Protein AF-A0A800F7E7-F1 (afdb_monomer_lite)

Foldseek 3Di:
DVLLQVLCVVVVNHGDDDDDCVVVDDDPCNVCVVPDPDDDDDLAADWDPPPDPPTDGDVVRRVSSVSSVVVSVVVVVPDPDPD

Radius of gyration: 14.38 Å; chains: 1; bounding box: 34×29×34 Å

Structure (mmCIF, N/CA/C/O backbone):
data_AF-A0A800F7E7-F1
#
_entry.id   AF-A0A800F7E7-F1
#
loop_
_atom_site.group_PDB
_atom_site.id
_atom_site.type_symbol
_atom_site.label_atom_id
_atom_site.label_alt_id
_atom_site.label_comp_id
_atom_site.label_asym_id
_atom_site.label_entity_id
_atom_site.label_seq_id
_atom_site.pdbx_PDB_ins_code
_atom_site.Cartn_x
_atom_site.Cartn_y
_atom_site.Cartn_z
_atom_site.occupancy
_atom_site.B_iso_or_equiv
_atom_site.auth_seq_id
_atom_site.auth_comp_id
_atom_site.auth_asym_id
_atom_site.auth_atom_id
_atom_site.pdbx_PDB_model_num
ATOM 1 N N . MET A 1 1 ? -11.750 -3.934 3.573 1.00 63.41 1 MET A N 1
ATOM 2 C CA . MET A 1 1 ? -11.840 -3.028 2.398 1.00 63.41 1 MET A CA 1
ATOM 3 C C . MET A 1 1 ? -12.517 -1.681 2.688 1.00 63.41 1 MET A C 1
ATOM 5 O O . MET A 1 1 ? -11.923 -0.656 2.378 1.00 63.41 1 MET A O 1
ATOM 9 N N . ARG A 1 2 ? -13.713 -1.638 3.310 1.00 81.62 2 ARG A N 1
ATOM 10 C CA . ARG A 1 2 ? -14.484 -0.391 3.549 1.00 81.62 2 ARG A CA 1
ATOM 11 C C . ARG A 1 2 ? -13.667 0.767 4.148 1.00 81.62 2 ARG A C 1
ATOM 13 O O . ARG A 1 2 ? -13.821 1.902 3.715 1.00 81.62 2 ARG A O 1
ATOM 20 N N . PHE A 1 3 ? -12.788 0.485 5.110 1.00 86.50 3 PHE A N 1
ATOM 21 C CA . PHE A 1 3 ? -11.989 1.514 5.783 1.00 86.50 3 PHE A CA 1
ATOM 22 C C . PHE A 1 3 ? -11.015 2.238 4.845 1.00 86.50 3 PHE A C 1
ATOM 24 O O . PHE A 1 3 ? -11.003 3.465 4.819 1.00 86.50 3 PHE A O 1
ATOM 31 N N . VAL A 1 4 ? -10.246 1.491 4.048 1.00 89.31 4 VAL A N 1
ATOM 32 C CA . VAL A 1 4 ? -9.267 2.054 3.102 1.00 89.31 4 VAL A CA 1
ATOM 33 C C . VAL A 1 4 ? -9.969 2.812 1.978 1.00 89.31 4 VAL A C 1
ATOM 35 O O . VAL A 1 4 ? -9.537 3.903 1.617 1.00 89.31 4 VAL A O 1
ATOM 38 N N . VAL A 1 5 ? -11.088 2.278 1.472 1.00 92.88 5 VAL A N 1
ATOM 39 C CA . VAL A 1 5 ? -11.895 2.945 0.438 1.00 92.88 5 VAL A CA 1
ATOM 40 C C . VAL A 1 5 ? -12.398 4.299 0.927 1.00 92.88 5 VAL A C 1
ATOM 42 O O . VAL A 1 5 ? -12.200 5.292 0.233 1.00 92.88 5 VAL A O 1
ATOM 45 N N . GLN A 1 6 ? -12.964 4.361 2.136 1.00 94.19 6 GLN A N 1
ATOM 46 C CA . GLN A 1 6 ? -13.451 5.622 2.697 1.00 94.19 6 GLN A CA 1
ATOM 47 C C . GLN 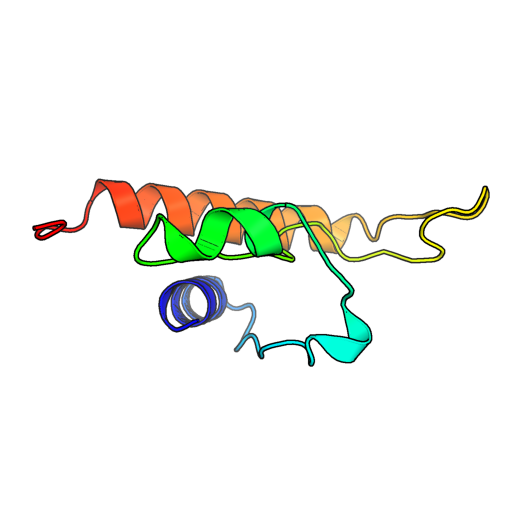A 1 6 ? -12.314 6.631 2.888 1.00 94.19 6 GLN A C 1
ATOM 49 O O . GLN A 1 6 ? -12.449 7.789 2.515 1.00 94.19 6 GLN A O 1
ATOM 54 N N . VAL A 1 7 ? -11.173 6.199 3.436 1.00 95.31 7 VAL A N 1
ATOM 55 C CA . VAL A 1 7 ? -10.005 7.078 3.604 1.00 95.31 7 VAL A CA 1
ATOM 56 C C . VAL A 1 7 ? -9.523 7.620 2.258 1.00 95.31 7 VAL A C 1
ATOM 58 O O . VAL A 1 7 ? -9.238 8.808 2.142 1.00 95.31 7 VAL A O 1
ATOM 61 N N . SER A 1 8 ? -9.453 6.770 1.235 1.00 95.81 8 SER A N 1
ATOM 62 C CA . SER A 1 8 ? -9.050 7.178 -0.110 1.00 95.81 8 SER A CA 1
ATOM 63 C C . SER A 1 8 ? -10.009 8.202 -0.720 1.00 95.81 8 SER A C 1
ATOM 65 O O . SER A 1 8 ? -9.560 9.194 -1.292 1.00 95.81 8 SER A O 1
ATOM 67 N N . GLN A 1 9 ? -11.318 7.990 -0.571 1.00 96.94 9 GLN A N 1
ATOM 68 C CA . GLN A 1 9 ? -12.343 8.913 -1.057 1.00 96.94 9 GLN A CA 1
ATOM 69 C C . GLN A 1 9 ? -12.282 10.261 -0.334 1.00 96.94 9 GLN A C 1
ATOM 71 O O . GLN A 1 9 ? -12.276 11.296 -0.994 1.00 96.94 9 GLN A O 1
ATOM 76 N N . ASP A 1 10 ? -12.149 10.256 0.992 1.00 97.31 10 ASP A N 1
ATO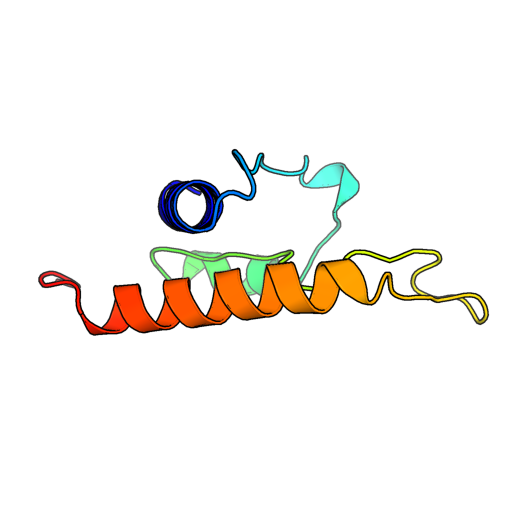M 77 C CA . ASP A 1 10 ? -12.084 11.482 1.796 1.00 97.31 10 ASP A CA 1
ATOM 78 C C . ASP A 1 10 ? -10.823 12.312 1.506 1.00 97.31 10 ASP A C 1
ATOM 80 O O . ASP A 1 10 ? -10.835 13.533 1.640 1.00 97.31 10 ASP A O 1
ATOM 84 N N . LEU A 1 11 ? -9.734 11.659 1.088 1.00 97.00 11 LEU A N 1
ATOM 85 C CA . LEU A 1 11 ? -8.502 12.313 0.638 1.00 97.00 11 LEU A CA 1
ATOM 86 C C . LEU A 1 11 ? -8.558 12.785 -0.827 1.00 97.00 11 LEU A C 1
ATOM 88 O O . LEU A 1 11 ? -7.596 13.383 -1.307 1.00 97.00 11 LEU A O 1
ATOM 92 N N . GLY A 1 12 ? -9.653 12.519 -1.546 1.00 97.62 12 GLY A N 1
ATOM 93 C CA . GLY A 1 12 ? -9.828 12.907 -2.947 1.00 97.62 12 GLY A CA 1
ATOM 94 C C . GLY A 1 12 ? -9.126 11.994 -3.959 1.00 97.62 12 GLY A C 1
ATOM 95 O O . GLY A 1 12 ? -8.959 12.382 -5.110 1.00 97.62 12 GLY A O 1
ATOM 96 N N . TYR A 1 13 ? -8.722 10.782 -3.565 1.00 95.12 13 TYR A N 1
ATOM 97 C CA . TYR A 1 13 ? -7.992 9.836 -4.425 1.00 95.12 13 TYR A CA 1
ATOM 98 C C . TYR A 1 13 ? -8.885 8.804 -5.125 1.00 95.12 13 TYR A C 1
ATOM 100 O O . TYR A 1 13 ? -8.381 7.892 -5.778 1.00 95.12 13 TYR A O 1
ATOM 108 N N . GLY A 1 14 ? -10.206 8.917 -4.978 1.00 94.50 14 GLY A N 1
ATOM 109 C CA . GLY A 1 14 ? -11.167 7.981 -5.559 1.00 94.50 14 GLY A CA 1
ATOM 110 C C . GLY A 1 14 ? -11.259 6.649 -4.809 1.00 94.50 14 GLY A C 1
ATOM 111 O O . GLY A 1 14 ? -10.707 6.477 -3.718 1.00 94.50 14 GLY A O 1
ATOM 112 N N . ALA A 1 15 ? -12.018 5.709 -5.371 1.00 91.44 15 ALA A N 1
ATOM 113 C CA . ALA A 1 15 ? -12.207 4.386 -4.784 1.00 91.44 15 ALA A CA 1
ATOM 114 C C . ALA A 1 15 ? -10.982 3.484 -5.012 1.00 91.44 15 ALA A C 1
ATOM 116 O O . ALA A 1 15 ? -10.301 3.590 -6.028 1.00 91.44 15 ALA A O 1
ATOM 117 N N . VAL A 1 16 ? -10.743 2.569 -4.071 1.00 89.81 16 VAL A N 1
ATOM 118 C CA . VAL A 1 16 ? -9.726 1.513 -4.184 1.00 89.81 16 VAL A CA 1
ATOM 119 C C . VAL A 1 16 ? -10.443 0.178 -4.347 1.00 89.81 16 VAL A C 1
ATOM 121 O O . VAL A 1 16 ? -11.454 -0.068 -3.688 1.00 89.81 16 VAL A O 1
ATOM 124 N N . THR A 1 17 ? -9.933 -0.687 -5.214 1.00 88.81 17 THR A N 1
ATOM 125 C CA . THR A 1 17 ? -10.470 -2.033 -5.441 1.00 88.81 17 THR A CA 1
ATOM 126 C C . THR A 1 17 ? -9.498 -3.089 -4.935 1.00 88.81 17 THR A C 1
ATOM 128 O O . THR A 1 17 ? -8.293 -2.858 -4.884 1.00 88.81 17 THR A O 1
ATOM 131 N N . ALA A 1 18 ? -10.022 -4.260 -4.572 1.00 85.94 18 ALA A N 1
ATOM 132 C CA . ALA A 1 18 ? -9.176 -5.409 -4.276 1.00 85.94 18 ALA A CA 1
ATOM 133 C C . ALA A 1 18 ? -8.392 -5.823 -5.527 1.00 85.94 18 ALA A C 1
ATOM 135 O O . ALA A 1 18 ? -8.952 -5.841 -6.625 1.00 85.94 18 ALA A O 1
ATOM 136 N N . VAL A 1 19 ? -7.130 -6.195 -5.343 1.00 85.44 19 VAL A N 1
ATOM 137 C CA . VAL A 1 19 ? -6.369 -6.934 -6.354 1.00 85.44 19 VAL A CA 1
ATOM 138 C C . VAL A 1 19 ? -6.758 -8.412 -6.244 1.00 85.44 19 VAL A C 1
ATOM 140 O O . VAL A 1 19 ? -6.970 -8.909 -5.138 1.00 85.44 19 VAL A O 1
ATOM 143 N N . ASP A 1 20 ? -6.891 -9.111 -7.377 1.00 86.94 20 ASP A N 1
ATOM 144 C CA . ASP A 1 20 ? -7.047 -10.573 -7.374 1.00 86.94 20 ASP A CA 1
ATOM 145 C C . ASP 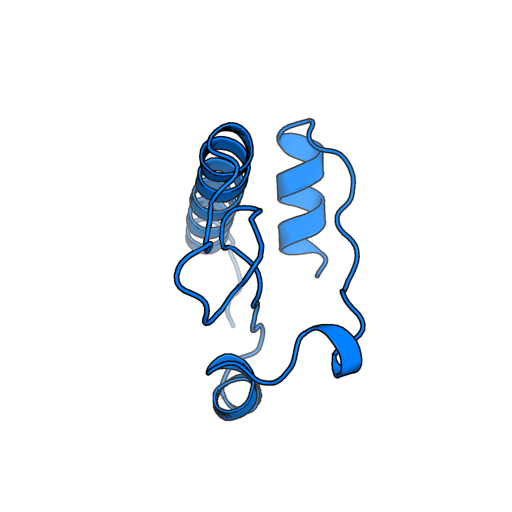A 1 20 ? -5.818 -11.188 -6.677 1.00 86.94 20 ASP A C 1
ATOM 147 O O . ASP A 1 20 ? -4.698 -10.937 -7.132 1.00 86.94 20 ASP A O 1
ATOM 151 N N . PRO A 1 21 ? -5.983 -11.989 -5.607 1.00 82.38 21 PRO A N 1
ATOM 152 C CA . PRO A 1 21 ? -4.859 -12.574 -4.874 1.00 82.38 21 PRO A CA 1
ATOM 153 C C . PRO A 1 21 ? -3.880 -13.349 -5.764 1.00 82.38 21 PRO A C 1
ATOM 155 O O . PRO A 1 21 ? -2.684 -13.380 -5.487 1.00 82.38 21 PRO A O 1
ATOM 158 N N . ARG A 1 22 ? -4.356 -13.927 -6.877 1.00 86.06 22 ARG A N 1
ATOM 159 C CA . ARG A 1 22 ? -3.503 -14.640 -7.843 1.00 86.06 22 ARG A CA 1
ATOM 160 C C . ARG A 1 22 ? -2.500 -13.730 -8.553 1.00 86.06 22 ARG A C 1
ATOM 162 O O . ARG A 1 22 ? -1.490 -14.227 -9.037 1.00 86.06 22 ARG A O 1
ATOM 169 N N . ASN A 1 23 ? -2.780 -12.430 -8.614 1.00 85.19 23 ASN A N 1
ATOM 170 C CA . ASN A 1 23 ? -1.906 -11.424 -9.214 1.00 85.19 23 ASN A CA 1
ATOM 171 C C . ASN A 1 23 ? -0.989 -10.749 -8.182 1.00 85.19 23 ASN A C 1
ATOM 173 O O . ASN A 1 23 ? 0.008 -10.158 -8.576 1.00 85.19 23 ASN A O 1
ATOM 177 N N . ALA A 1 24 ? -1.338 -10.800 -6.891 1.00 82.38 24 ALA A N 1
ATOM 178 C CA . ALA A 1 24 ? -0.587 -10.146 -5.816 1.00 82.38 24 ALA A CA 1
ATOM 179 C C . ALA A 1 24 ? 0.468 -11.063 -5.172 1.00 82.38 24 ALA A C 1
ATOM 181 O O . ALA A 1 24 ? 1.459 -10.580 -4.635 1.00 82.38 24 ALA A O 1
ATOM 182 N N . GLY A 1 25 ? 0.268 -12.384 -5.233 1.00 85.88 25 GLY A N 1
ATOM 183 C CA . GLY A 1 25 ? 1.105 -13.332 -4.501 1.00 85.88 25 GLY A CA 1
ATOM 184 C C . GLY A 1 25 ? 0.791 -13.343 -3.001 1.00 85.88 25 GLY A C 1
ATOM 185 O O . GLY A 1 25 ? -0.233 -12.824 -2.558 1.00 85.88 25 GLY A O 1
ATOM 186 N N . ALA A 1 26 ? 1.650 -13.998 -2.219 1.00 89.25 26 ALA A N 1
ATOM 187 C CA . ALA A 1 26 ? 1.507 -14.073 -0.767 1.00 89.25 26 ALA A CA 1
ATOM 188 C C . ALA A 1 26 ? 2.380 -13.017 -0.076 1.00 89.25 26 ALA A C 1
ATOM 190 O O . ALA A 1 26 ? 3.548 -12.859 -0.420 1.00 89.25 26 ALA A O 1
ATOM 191 N N . ALA A 1 27 ? 1.831 -12.374 0.952 1.00 89.94 27 ALA A N 1
ATOM 192 C CA . ALA A 1 27 ? 2.557 -11.531 1.905 1.00 89.94 27 ALA A CA 1
ATOM 193 C C . ALA A 1 27 ? 2.380 -12.051 3.342 1.00 89.94 27 ALA A C 1
ATOM 195 O O . ALA A 1 27 ? 1.578 -12.960 3.572 1.00 89.94 27 ALA A O 1
ATOM 196 N N . ASP A 1 28 ? 3.056 -11.450 4.325 1.00 93.25 28 ASP A N 1
ATOM 197 C CA . ASP A 1 28 ? 2.947 -11.809 5.754 1.00 93.25 28 ASP A CA 1
ATOM 198 C C . ASP A 1 28 ? 1.494 -11.844 6.260 1.00 93.25 28 ASP A C 1
ATOM 200 O O . ASP A 1 28 ? 1.119 -12.671 7.100 1.00 93.25 28 ASP A O 1
ATOM 204 N N . VAL A 1 29 ? 0.637 -10.986 5.692 1.00 91.31 29 VAL A N 1
ATOM 205 C CA . VAL A 1 29 ? -0.804 -10.960 5.970 1.00 91.31 29 VAL A CA 1
ATOM 206 C C . VAL A 1 29 ? -1.468 -12.321 5.729 1.00 91.31 29 VAL A C 1
ATOM 208 O O . VAL A 1 29 ? -2.399 -12.692 6.435 1.00 91.31 29 VAL A O 1
ATOM 211 N N . SER A 1 30 ? -0.964 -13.101 4.771 1.00 90.94 30 SER A N 1
ATOM 212 C CA . SER A 1 30 ? -1.511 -14.406 4.373 1.00 90.94 30 SER A CA 1
ATOM 213 C C . SER A 1 30 ? -1.424 -15.433 5.500 1.00 90.94 30 SER A C 1
ATOM 215 O O . SER A 1 30 ? -2.217 -16.369 5.544 1.00 90.94 30 SER A O 1
ATOM 217 N N . PHE A 1 31 ? -0.478 -15.247 6.422 1.00 92.81 31 PHE A N 1
ATOM 218 C CA . PHE A 1 31 ? -0.255 -16.128 7.566 1.00 92.81 31 PHE A CA 1
ATOM 219 C C . PHE A 1 31 ? -0.838 -15.569 8.864 1.00 92.81 31 PHE A C 1
ATOM 221 O O . PHE A 1 31 ? -1.018 -16.314 9.823 1.00 92.81 31 PHE A O 1
ATOM 228 N N . THR A 1 32 ? -1.140 -14.269 8.905 1.00 94.44 32 THR A N 1
ATOM 229 C CA . THR A 1 32 ? -1.582 -13.577 10.123 1.00 94.44 32 THR A CA 1
ATOM 230 C C . THR A 1 32 ? -3.055 -13.171 10.107 1.00 94.44 32 THR A C 1
ATOM 232 O O . THR A 1 32 ? -3.635 -12.966 11.171 1.00 94.44 32 THR A O 1
ATOM 235 N N . ALA A 1 33 ? -3.700 -13.121 8.935 1.00 92.19 33 ALA A N 1
ATOM 236 C CA . ALA A 1 33 ? -5.086 -12.670 8.786 1.00 92.19 33 ALA A CA 1
ATOM 237 C C . ALA A 1 33 ? -6.106 -13.489 9.594 1.00 92.19 33 ALA A C 1
ATOM 239 O O . ALA A 1 33 ? -7.158 -12.966 9.938 1.00 92.19 33 ALA A O 1
ATOM 240 N N . GLY A 1 34 ? -5.807 -14.749 9.927 1.00 94.88 34 GLY A N 1
ATOM 241 C CA . GLY A 1 34 ? -6.670 -15.581 10.774 1.00 94.88 34 GLY A CA 1
ATOM 242 C C . GLY A 1 34 ? -6.696 -15.183 12.256 1.00 94.88 34 GLY A C 1
ATOM 243 O O . GLY A 1 34 ? -7.500 -15.730 13.004 1.00 94.88 34 GLY A O 1
ATOM 244 N N . PHE A 1 35 ? -5.828 -14.262 12.687 1.00 96.19 35 PHE A N 1
ATOM 245 C CA . PHE A 1 35 ? -5.695 -13.844 14.089 1.00 96.19 35 PHE A CA 1
ATOM 246 C C . PHE A 1 35 ? -6.241 -12.441 14.375 1.00 96.19 35 PHE A C 1
ATOM 248 O O . PHE A 1 35 ? -6.168 -11.986 15.514 1.00 96.19 35 PHE A O 1
ATOM 255 N N . VAL A 1 36 ? -6.745 -11.733 13.362 1.00 91.25 36 VAL A N 1
ATOM 256 C CA . VAL A 1 36 ? -7.223 -10.350 13.481 1.00 91.25 36 VAL A CA 1
ATOM 257 C C . VAL A 1 36 ? -8.521 -10.166 12.705 1.00 91.25 36 VAL A C 1
ATOM 259 O O . VAL A 1 36 ? -8.720 -10.789 11.667 1.00 91.25 36 VAL A O 1
ATOM 262 N N . ASP A 1 37 ? -9.387 -9.259 13.158 1.00 87.94 37 ASP A N 1
ATOM 263 C CA . ASP A 1 37 ? -10.666 -8.991 12.480 1.00 87.94 37 ASP A CA 1
ATOM 264 C C . ASP A 1 37 ? -10.485 -8.360 11.095 1.00 87.94 37 ASP A C 1
ATOM 266 O O . ASP A 1 37 ? -11.323 -8.496 10.199 1.00 87.94 37 ASP A O 1
ATOM 270 N N . VAL A 1 38 ? -9.392 -7.613 10.920 1.00 86.50 38 VAL A N 1
ATOM 271 C CA . VAL A 1 38 ? -9.086 -6.897 9.685 1.00 86.50 38 VAL A CA 1
ATOM 272 C C . VAL A 1 38 ? -7.595 -6.977 9.403 1.00 86.50 38 VAL A C 1
ATOM 274 O O . VAL A 1 38 ? -6.774 -6.541 10.205 1.00 86.50 38 VAL A O 1
ATOM 277 N N . ALA A 1 39 ? -7.261 -7.449 8.206 1.00 89.62 39 ALA A N 1
ATOM 278 C CA . ALA A 1 39 ? -5.906 -7.489 7.685 1.00 89.62 39 ALA A CA 1
ATOM 279 C C . ALA A 1 39 ? -5.871 -6.799 6.310 1.00 89.62 39 ALA A C 1
ATOM 281 O O . ALA A 1 39 ? -6.813 -6.918 5.520 1.00 89.62 39 ALA A O 1
ATOM 282 N N . ILE A 1 40 ? -4.831 -6.007 6.048 1.00 88.94 40 ILE A N 1
ATOM 283 C CA . ILE A 1 40 ? -4.671 -5.237 4.809 1.00 88.94 40 ILE A CA 1
ATOM 284 C C . ILE A 1 40 ? -3.232 -5.410 4.333 1.00 88.94 40 ILE A C 1
ATOM 286 O O . ILE A 1 40 ? -2.304 -5.263 5.122 1.00 88.94 40 ILE A O 1
ATOM 290 N N . ASP A 1 41 ? -3.080 -5.661 3.040 1.00 89.12 41 ASP A N 1
ATOM 291 C CA . ASP 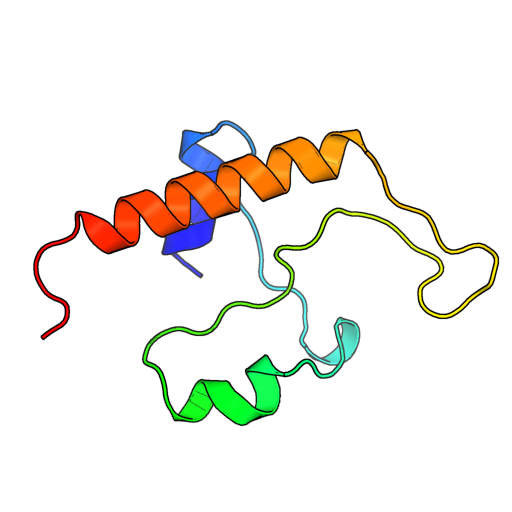A 1 41 ? -1.808 -5.677 2.321 1.00 89.12 41 ASP A CA 1
ATOM 292 C C . ASP A 1 41 ? -1.880 -4.712 1.123 1.00 89.12 41 ASP A C 1
ATOM 294 O O . ASP A 1 41 ? -2.964 -4.227 0.775 1.00 89.12 41 ASP A O 1
ATOM 298 N N . GLY A 1 42 ? -0.734 -4.374 0.533 1.00 86.69 42 GLY A N 1
ATOM 299 C CA . GLY A 1 42 ? -0.644 -3.464 -0.609 1.00 86.69 42 GLY A CA 1
ATOM 300 C C . GLY A 1 42 ? -0.749 -1.981 -0.237 1.00 86.69 42 GLY A C 1
ATOM 301 O O . GLY A 1 42 ? -1.250 -1.172 -1.019 1.00 86.69 42 GLY A O 1
ATOM 302 N N . LEU A 1 43 ? -0.295 -1.597 0.962 1.00 88.62 43 LEU A N 1
ATOM 303 C CA . LEU A 1 43 ? -0.196 -0.187 1.379 1.00 88.62 43 LEU A CA 1
ATOM 304 C C . LEU A 1 43 ? 1.112 0.495 0.935 1.00 88.62 43 L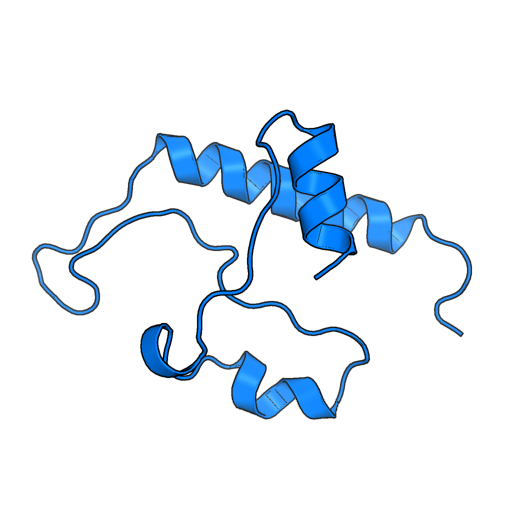EU A C 1
ATOM 306 O O . LEU A 1 43 ? 1.312 1.670 1.238 1.00 88.62 43 LEU A O 1
ATOM 310 N N . GLY A 1 44 ? 1.997 -0.218 0.233 1.00 90.00 44 GLY A N 1
ATOM 311 C CA . GLY A 1 44 ? 3.225 0.339 -0.339 1.00 90.00 44 GLY A CA 1
ATOM 312 C C . GLY A 1 44 ? 2.962 1.310 -1.500 1.00 90.00 44 GLY A C 1
ATOM 313 O O . GLY A 1 44 ? 1.838 1.359 -2.017 1.00 90.00 44 GLY A O 1
ATOM 314 N N . PRO A 1 45 ? 3.968 2.112 -1.899 1.00 94.06 45 PRO A N 1
ATOM 315 C CA . PRO A 1 45 ? 3.885 2.932 -3.104 1.00 94.06 45 PRO A CA 1
ATOM 316 C C . PRO A 1 45 ? 3.713 2.059 -4.355 1.00 94.06 45 PRO A C 1
ATOM 318 O O . PRO A 1 45 ? 4.027 0.874 -4.354 1.00 94.06 45 PRO A O 1
ATOM 321 N N . GLY A 1 46 ? 3.224 2.666 -5.431 1.00 93.62 46 GLY A N 1
ATOM 322 C CA . GLY A 1 46 ? 3.312 2.084 -6.762 1.00 93.62 46 GLY A CA 1
ATOM 323 C C . GLY A 1 46 ? 4.763 2.042 -7.240 1.00 93.62 46 GLY A C 1
ATOM 324 O O . GLY A 1 46 ? 5.586 2.881 -6.866 1.00 93.62 46 GLY A O 1
ATOM 325 N N . GLY A 1 47 ? 5.058 1.065 -8.080 1.00 95.00 47 GLY A N 1
ATOM 326 C CA . GLY A 1 47 ? 6.388 0.796 -8.602 1.00 95.00 47 GLY A CA 1
ATOM 327 C C . GLY A 1 47 ? 6.338 -0.365 -9.582 1.00 95.00 47 GLY A C 1
ATOM 328 O O . GLY A 1 47 ? 5.260 -0.726 -10.070 1.00 95.00 47 GLY A O 1
ATOM 329 N N . GLY A 1 48 ? 7.495 -0.946 -9.866 1.00 95.75 48 GLY A N 1
ATOM 330 C CA . GLY A 1 48 ? 7.559 -2.172 -10.642 1.00 95.75 48 GLY A CA 1
ATOM 331 C C . GLY A 1 48 ? 8.968 -2.711 -10.805 1.00 95.75 48 GLY A C 1
ATOM 332 O O . GLY A 1 48 ? 9.937 -2.163 -10.283 1.00 95.75 48 GLY A O 1
ATOM 333 N N . ASN A 1 49 ? 9.052 -3.780 -11.600 1.00 96.06 49 ASN A N 1
ATOM 334 C CA . ASN A 1 49 ? 10.244 -4.616 -11.758 1.00 96.06 49 ASN A CA 1
ATOM 335 C C . ASN A 1 49 ? 10.735 -5.204 -10.425 1.00 96.06 49 ASN A C 1
ATOM 337 O O . ASN A 1 49 ? 11.941 -5.363 -10.219 1.00 96.06 49 ASN A O 1
ATOM 341 N N . ASP A 1 50 ? 9.790 -5.530 -9.542 1.00 90.88 50 ASP A N 1
ATOM 342 C CA . ASP A 1 50 ? 10.032 -6.168 -8.253 1.00 90.88 50 ASP A CA 1
ATOM 343 C C . ASP A 1 50 ? 10.970 -7.374 -8.424 1.00 90.88 50 ASP A C 1
ATOM 345 O O . ASP A 1 50 ? 10.846 -8.156 -9.373 1.00 90.88 50 ASP A O 1
ATOM 349 N N . HIS A 1 51 ? 11.914 -7.526 -7.493 1.00 93.25 51 HIS A N 1
ATOM 350 C CA . HIS A 1 51 ? 12.927 -8.591 -7.497 1.00 93.25 51 HIS A CA 1
ATOM 351 C C . HIS A 1 51 ? 13.939 -8.527 -8.655 1.00 93.25 51 HIS A C 1
ATOM 353 O O . HIS A 1 51 ? 14.512 -9.551 -9.042 1.00 93.25 51 HIS A O 1
ATOM 359 N N . THR A 1 52 ? 14.201 -7.341 -9.204 1.00 97.44 52 THR A N 1
ATOM 360 C CA . THR A 1 52 ? 15.241 -7.135 -10.222 1.00 97.44 52 THR A CA 1
ATOM 361 C C . THR A 1 52 ? 16.154 -5.965 -9.860 1.00 97.44 52 THR A C 1
ATOM 363 O O . THR A 1 52 ? 15.869 -5.189 -8.955 1.00 97.44 52 THR A O 1
ATOM 366 N N . VAL A 1 53 ? 17.264 -5.809 -10.585 1.00 97.56 53 VAL A N 1
ATOM 367 C CA . VAL A 1 53 ? 18.137 -4.625 -10.453 1.00 97.56 53 VAL A CA 1
ATOM 368 C C . VAL A 1 53 ? 17.507 -3.349 -11.021 1.00 97.56 53 VAL A C 1
ATOM 370 O O . VAL A 1 53 ? 17.990 -2.259 -10.734 1.00 97.56 53 VAL A O 1
ATOM 373 N N . ASP A 1 54 ? 16.438 -3.495 -11.805 1.00 98.38 54 ASP A N 1
ATOM 374 C CA . ASP A 1 54 ? 15.690 -2.406 -12.433 1.00 98.38 54 ASP A CA 1
ATOM 375 C C . ASP A 1 54 ? 14.442 -2.023 -11.615 1.00 98.38 54 ASP A C 1
ATOM 377 O O . ASP A 1 54 ? 13.539 -1.368 -12.143 1.00 98.38 54 ASP A O 1
ATOM 381 N N . GLU A 1 55 ? 14.360 -2.467 -10.353 1.00 97.81 55 GLU A N 1
ATOM 382 C CA . GLU A 1 55 ? 13.292 -2.129 -9.409 1.00 97.81 55 GLU A CA 1
ATOM 383 C C . GLU A 1 55 ? 13.199 -0.611 -9.206 1.00 97.81 55 GLU A C 1
ATOM 385 O O . GLU A 1 55 ? 14.203 0.087 -9.028 1.00 97.81 55 GLU A O 1
ATOM 390 N N . TRP A 1 56 ? 11.975 -0.084 -9.224 1.00 97.62 56 TRP A N 1
ATOM 391 C CA . TRP A 1 56 ? 11.736 1.349 -9.083 1.00 97.62 56 TRP A CA 1
ATOM 392 C C . TRP A 1 56 ? 10.415 1.654 -8.377 1.00 97.62 56 TRP A C 1
ATOM 394 O O . TRP A 1 56 ? 9.491 0.843 -8.339 1.00 97.62 56 TRP A O 1
ATOM 404 N N . ILE A 1 57 ? 10.319 2.876 -7.847 1.00 97.25 57 ILE A N 1
ATOM 405 C CA . ILE A 1 57 ? 9.142 3.405 -7.149 1.00 97.25 57 ILE A CA 1
ATOM 406 C C . ILE A 1 57 ? 8.657 4.691 -7.826 1.00 97.25 57 ILE A C 1
ATOM 408 O O . ILE A 1 57 ? 9.449 5.582 -8.139 1.00 97.25 57 ILE A O 1
ATOM 412 N N . ASP A 1 58 ? 7.339 4.827 -7.976 1.00 97.44 58 ASP A N 1
ATOM 413 C CA . ASP A 1 58 ? 6.669 6.068 -8.367 1.00 97.44 58 ASP A CA 1
ATOM 414 C C . ASP A 1 58 ? 6.525 6.996 -7.146 1.00 97.44 58 ASP A C 1
ATOM 416 O O . ASP A 1 58 ? 5.598 6.864 -6.341 1.00 97.44 58 ASP A O 1
ATOM 420 N N . LEU A 1 59 ? 7.450 7.945 -6.972 1.00 96.69 59 LEU A N 1
ATOM 421 C CA . LEU A 1 59 ? 7.505 8.827 -5.794 1.00 96.69 59 LEU A CA 1
ATOM 422 C C . LEU A 1 59 ? 6.184 9.567 -5.473 1.00 96.69 59 LEU A C 1
ATOM 424 O O . LEU A 1 59 ? 5.803 9.600 -4.299 1.00 96.69 59 LEU A O 1
ATOM 428 N N . PRO A 1 60 ? 5.443 10.141 -6.442 1.00 96.06 60 PRO A N 1
ATOM 429 C CA . PRO A 1 60 ? 4.092 10.654 -6.214 1.00 96.06 60 PRO A CA 1
ATOM 430 C C . PRO A 1 60 ? 3.156 9.704 -5.449 1.00 96.06 60 PRO A C 1
ATOM 432 O O . PRO A 1 60 ? 2.409 10.142 -4.566 1.00 96.06 60 PRO A O 1
ATOM 435 N N . THR A 1 61 ? 3.206 8.402 -5.737 1.00 95.88 61 THR A N 1
ATOM 436 C CA . THR A 1 61 ? 2.331 7.410 -5.092 1.00 95.88 61 THR A CA 1
ATOM 437 C C . THR A 1 61 ? 2.709 7.153 -3.635 1.00 95.88 61 THR A C 1
ATOM 439 O O . THR A 1 61 ? 1.830 6.881 -2.816 1.00 95.88 61 THR A O 1
ATOM 442 N N . LEU A 1 62 ? 3.981 7.330 -3.265 1.00 96.19 62 LEU A N 1
ATOM 443 C CA . LEU A 1 62 ? 4.427 7.219 -1.877 1.00 96.19 62 LEU A CA 1
ATOM 444 C C . LEU A 1 62 ? 3.706 8.227 -0.981 1.00 96.19 62 LEU A C 1
ATOM 446 O O . LEU A 1 62 ? 3.236 7.873 0.101 1.00 96.19 62 LEU A O 1
ATOM 450 N N . ALA A 1 63 ? 3.546 9.468 -1.444 1.00 96.06 63 ALA A N 1
ATOM 451 C CA . ALA A 1 63 ? 2.832 10.494 -0.690 1.00 96.06 63 ALA A CA 1
ATOM 452 C C . ALA A 1 63 ? 1.336 10.159 -0.529 1.00 96.06 63 ALA A C 1
ATOM 454 O O . ALA A 1 63 ? 0.763 10.379 0.541 1.00 96.06 63 ALA A O 1
ATOM 455 N N . VAL A 1 64 ? 0.707 9.604 -1.571 1.00 95.69 64 VAL A N 1
ATOM 456 C CA . VAL A 1 64 ? -0.696 9.150 -1.548 1.00 95.69 64 VAL A CA 1
ATOM 457 C C . VAL A 1 64 ? -0.889 8.042 -0.514 1.00 95.69 64 VAL A C 1
ATOM 459 O O . VAL A 1 64 ? -1.774 8.132 0.343 1.00 95.69 64 VAL A O 1
ATOM 462 N N . GLN A 1 65 ? -0.036 7.020 -0.556 1.00 96.00 65 GLN A N 1
ATOM 463 C CA . GLN A 1 65 ? -0.138 5.849 0.311 1.00 96.00 65 GLN A CA 1
ATOM 464 C C . GLN A 1 65 ? 0.200 6.189 1.764 1.00 96.00 65 GLN A C 1
ATOM 466 O O . GLN A 1 65 ? -0.523 5.780 2.672 1.00 96.00 65 GLN A O 1
ATOM 471 N N . THR A 1 66 ? 1.193 7.055 1.987 1.00 96.56 66 THR A N 1
ATOM 472 C CA . THR A 1 66 ? 1.533 7.577 3.320 1.00 96.56 66 THR A CA 1
ATOM 473 C C . THR A 1 66 ? 0.341 8.289 3.961 1.00 96.56 66 THR A C 1
ATOM 475 O O . THR A 1 66 ? 0.003 8.026 5.114 1.00 96.56 66 THR A O 1
ATOM 478 N N . LYS A 1 67 ? -0.353 9.160 3.215 1.00 97.19 67 LYS A N 1
ATOM 479 C CA . LYS A 1 67 ? -1.543 9.864 3.722 1.00 97.19 67 LYS A CA 1
ATOM 480 C C . LYS A 1 67 ? -2.687 8.902 4.028 1.00 97.19 67 LYS A C 1
ATOM 482 O O . LYS A 1 67 ? -3.318 9.030 5.076 1.00 97.19 67 LYS A O 1
ATOM 487 N N . ARG A 1 68 ? -2.941 7.924 3.150 1.00 96.19 68 ARG A N 1
ATOM 488 C CA . ARG A 1 68 ? -3.956 6.885 3.390 1.00 96.19 68 ARG A CA 1
ATOM 489 C C . ARG A 1 68 ? -3.645 6.091 4.661 1.00 96.19 68 ARG A C 1
ATOM 491 O O . ARG A 1 68 ? -4.530 5.937 5.497 1.00 96.19 68 ARG A O 1
ATOM 498 N N . ALA A 1 69 ? -2.402 5.647 4.836 1.00 94.88 69 ALA A N 1
ATOM 499 C CA . ALA A 1 69 ? -1.969 4.906 6.016 1.00 94.88 69 ALA A CA 1
ATOM 500 C C . ALA A 1 69 ? -2.116 5.741 7.300 1.00 94.88 69 ALA A C 1
ATOM 502 O O . ALA A 1 69 ? -2.752 5.291 8.252 1.00 94.88 69 ALA A O 1
ATOM 503 N N . ALA A 1 70 ? -1.624 6.984 7.303 1.00 95.94 70 ALA A N 1
ATOM 504 C CA . ALA A 1 70 ? -1.699 7.873 8.461 1.00 95.94 70 ALA A CA 1
ATOM 505 C C . ALA A 1 70 ? -3.148 8.156 8.893 1.00 95.94 70 ALA A C 1
ATOM 507 O O . ALA A 1 70 ? -3.491 8.032 10.070 1.00 95.94 70 ALA A O 1
ATOM 508 N N . VAL A 1 71 ? -4.026 8.490 7.941 1.00 95.56 71 VAL A N 1
ATOM 509 C CA . VAL A 1 71 ? -5.441 8.765 8.231 1.00 95.56 71 VAL A CA 1
ATOM 510 C C . VAL A 1 71 ? -6.176 7.498 8.665 1.00 95.56 71 VAL A C 1
ATOM 512 O O . VAL A 1 71 ? -7.007 7.563 9.572 1.00 95.56 71 VAL A O 1
ATOM 515 N N . LEU A 1 72 ? -5.878 6.344 8.061 1.00 93.06 72 LEU A N 1
ATOM 516 C CA . LEU A 1 72 ? -6.442 5.066 8.489 1.00 93.06 72 LEU A CA 1
ATOM 517 C C . LEU A 1 72 ? -6.083 4.773 9.947 1.00 93.06 72 LEU A C 1
ATOM 519 O O . LEU A 1 72 ? -6.991 4.549 10.745 1.00 93.06 72 LEU A O 1
ATOM 523 N N . MET A 1 73 ? -4.795 4.828 10.298 1.00 92.19 73 MET A N 1
ATOM 524 C CA . MET A 1 73 ? -4.322 4.584 11.664 1.00 92.19 73 MET A CA 1
ATOM 525 C C . MET A 1 73 ? -4.975 5.553 12.655 1.00 92.19 73 MET A C 1
ATOM 527 O O . MET A 1 73 ? -5.545 5.113 13.648 1.00 92.19 73 MET A O 1
ATOM 531 N N . HIS A 1 74 ? -5.002 6.853 12.349 1.00 94.62 74 HIS A N 1
ATOM 532 C CA . HIS A 1 74 ? -5.642 7.857 13.204 1.00 94.62 74 HIS A CA 1
ATOM 533 C C . HIS A 1 74 ? -7.147 7.606 13.420 1.00 94.62 74 HIS A C 1
ATOM 535 O O . HIS A 1 74 ? -7.687 7.814 14.504 1.00 94.62 74 HIS A O 1
ATOM 541 N N . ARG A 1 75 ? -7.858 7.133 12.394 1.00 92.56 75 ARG A N 1
ATOM 542 C CA . ARG A 1 75 ? -9.285 6.799 12.519 1.00 92.56 75 ARG A CA 1
ATOM 543 C C . ARG A 1 75 ? -9.529 5.512 13.295 1.00 92.56 75 ARG A C 1
ATOM 545 O O . ARG A 1 75 ? -10.612 5.345 13.843 1.00 92.56 75 ARG A O 1
ATOM 552 N N . LEU A 1 76 ? -8.572 4.588 13.311 1.00 89.12 76 LEU A N 1
ATOM 553 C CA . LEU A 1 76 ? -8.665 3.380 14.129 1.00 89.12 76 LEU A CA 1
ATOM 554 C C . LEU A 1 76 ? -8.474 3.701 15.617 1.00 89.12 76 LEU A C 1
ATOM 556 O O . LEU A 1 76 ? -9.145 3.090 16.436 1.00 89.12 76 LEU A O 1
ATOM 560 N N . THR A 1 77 ? -7.663 4.706 15.971 1.00 90.25 77 THR A N 1
ATOM 561 C CA . THR A 1 77 ? -7.480 5.110 17.380 1.00 90.25 77 THR A CA 1
ATOM 562 C C . THR A 1 77 ? -8.651 5.901 17.967 1.00 90.25 77 THR A C 1
ATOM 564 O O . THR A 1 77 ? -8.733 6.064 19.179 1.00 90.25 77 THR A O 1
ATOM 567 N N . THR A 1 78 ? -9.545 6.426 17.127 1.00 84.31 78 THR A N 1
ATOM 568 C CA . THR A 1 78 ? -10.625 7.346 17.531 1.00 84.31 78 THR A CA 1
ATOM 569 C C . THR A 1 78 ? -12.025 6.752 17.376 1.00 84.31 78 THR A C 1
ATOM 571 O O . THR A 1 78 ? -13.018 7.441 17.611 1.00 84.31 78 THR A O 1
ATOM 574 N N . ARG A 1 79 ? -12.135 5.474 16.994 1.00 72.31 79 ARG A N 1
ATOM 575 C CA . ARG A 1 79 ? -13.422 4.774 16.906 1.00 72.31 79 ARG A CA 1
ATOM 576 C C . ARG A 1 79 ? -13.803 4.136 18.249 1.00 72.31 79 ARG A C 1
ATOM 578 O O . ARG A 1 79 ? -13.014 3.355 18.770 1.00 72.31 79 ARG A O 1
ATOM 585 N N . PRO A 1 80 ? -15.013 4.396 18.777 1.00 52.72 80 PRO A N 1
ATOM 586 C CA . PRO A 1 80 ? -15.596 3.594 19.852 1.00 52.72 80 PRO A CA 1
ATOM 587 C C . PRO A 1 80 ? -16.031 2.215 19.319 1.00 52.72 80 PRO A C 1
ATOM 589 O O . PRO A 1 80 ? -16.671 2.164 18.266 1.00 52.72 80 PRO A O 1
ATOM 592 N N . GLY A 1 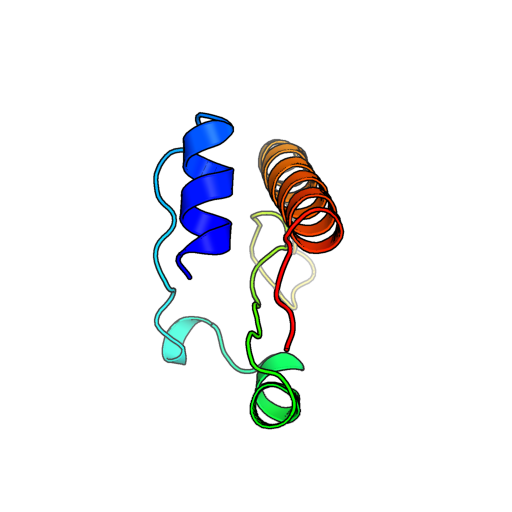81 ? -15.732 1.133 20.050 1.00 58.09 81 GLY A N 1
ATOM 593 C CA . GLY A 1 81 ? -16.239 -0.225 19.786 1.00 58.09 81 GLY A CA 1
ATOM 594 C C . GLY A 1 81 ? -15.273 -1.156 19.046 1.00 58.09 81 GLY A C 1
ATOM 595 O O . GLY A 1 81 ? -15.597 -1.637 17.963 1.00 58.09 81 GLY A O 1
ATOM 596 N N . ALA A 1 82 ? -14.102 -1.404 19.631 1.00 46.00 82 ALA A N 1
ATOM 597 C CA . ALA A 1 82 ? -13.295 -2.585 19.320 1.00 46.00 82 ALA A CA 1
ATOM 598 C C . ALA A 1 82 ? -13.531 -3.600 20.450 1.00 46.00 82 ALA A C 1
ATOM 600 O O . ALA A 1 82 ? -12.629 -3.913 21.225 1.00 46.00 82 ALA A O 1
ATOM 601 N N . ASP A 1 83 ? -14.793 -4.014 20.549 1.00 41.97 83 ASP A N 1
ATOM 602 C CA . ASP A 1 83 ? -15.370 -4.940 21.517 1.00 41.97 83 ASP A CA 1
ATOM 603 C C . ASP A 1 83 ? -16.300 -5.878 20.732 1.00 41.97 83 ASP A C 1
ATOM 605 O O . ASP A 1 83 ? -17.096 -5.349 19.913 1.00 41.97 83 ASP A O 1
#

Sequence (83 aa):
MRFVVQVSQDLGYGAVTAVDPRNAGAADVSFTAGFVDVAIDGLGPGGGNDHTVDEWIDLPTLAVQTKRAAVLMHRLTTRPGAD

Secondary structure (DSSP, 8-state):
-HHHHHHHHHTTS----PPPHHHH---THHHHGGGSS------SPPEE-TTSTT-EE-HHHHHHHHHHHHHHHHHHHT-S---

pLDDT: mean 89.76, std 10.73, range [41.97, 98.38]